Protein AF-A0A562V2D4-F1 (afdb_monomer_lite)

Organism: NCBI:txid406432

Sequence (100 aa):
MENDLPLMRRCGGDVADCGGRIRRHLEDNTDRLDITDNPGFDTVTALSTVSEEWRNQVTGFGRRLGDIGRVVRLTADELDGQDVDNGAAIDRHASPPPIV

Foldseek 3Di:
DDQCLVVLLVQLVVLLVQLVVLLVVCVVCVVVVCVVVDCCCVPVPVNVVVSVVVSVVSNVVSVVSNVSSVVSNVVSVVVVVVVVVVVVVVVCVVDPPPDD

Secondary structure (DSSP, 8-state):
----HHHHHHHHHHHHHHHHHHHHHHHHHHTTGGGG--THHHH-HHHHHHHHHHHHHHHHHHHHHHHHHHHHHHHHHHHHHHHHHHHHHHHHHHSPPP--

Radius of gyration: 24.44 Å; chains: 1; bounding box: 59×23×73 Å

pLDDT: mean 75.69, std 13.83, range [43.53, 93.62]

Structure (mmCIF, N/CA/C/O backbone):
data_AF-A0A562V2D4-F1
#
_entry.id   AF-A0A562V2D4-F1
#
loop_
_atom_site.group_PDB
_atom_site.id
_atom_site.type_symbol
_atom_site.label_atom_id
_atom_site.label_alt_id
_atom_site.label_comp_id
_atom_site.label_asym_id
_atom_site.label_entity_id
_atom_site.label_seq_id
_atom_site.pdbx_PDB_ins_code
_atom_site.Cartn_x
_atom_site.Cartn_y
_atom_site.Cartn_z
_atom_site.occupancy
_atom_site.B_iso_or_equiv
_atom_site.auth_seq_id
_atom_site.auth_comp_id
_atom_site.auth_asym_id
_atom_site.auth_atom_id
_atom_site.pdbx_PDB_model_num
ATOM 1 N N . MET A 1 1 ? 21.839 -12.185 -16.108 1.00 49.59 1 MET A N 1
ATOM 2 C CA . MET A 1 1 ? 21.520 -11.435 -14.881 1.00 49.59 1 MET A CA 1
ATOM 3 C C . MET A 1 1 ? 20.009 -11.442 -14.781 1.00 49.59 1 MET A C 1
ATOM 5 O O . MET A 1 1 ? 19.372 -11.101 -15.771 1.00 49.59 1 MET A O 1
ATOM 9 N N . GLU A 1 2 ? 19.451 -11.990 -13.705 1.00 60.84 2 GLU A N 1
ATOM 10 C CA . GLU A 1 2 ? 17.997 -12.022 -13.506 1.00 60.84 2 GLU A CA 1
ATOM 11 C C . GLU A 1 2 ? 17.502 -10.595 -13.248 1.00 60.84 2 GLU A C 1
ATOM 13 O O . GLU A 1 2 ? 18.138 -9.843 -12.514 1.00 60.84 2 GLU A O 1
ATOM 18 N N . ASN A 1 3 ? 16.428 -10.196 -13.933 1.00 78.06 3 ASN A N 1
ATOM 19 C CA . ASN A 1 3 ? 15.811 -8.888 -13.754 1.00 78.06 3 ASN A CA 1
ATOM 20 C C . ASN A 1 3 ? 14.753 -9.008 -12.648 1.00 78.06 3 ASN A C 1
ATOM 22 O O . ASN A 1 3 ? 13.668 -9.540 -12.888 1.00 78.06 3 ASN A O 1
ATOM 26 N N . ASP A 1 4 ? 15.077 -8.513 -11.454 1.00 87.06 4 ASP A N 1
ATOM 27 C CA . ASP A 1 4 ? 14.198 -8.557 -10.279 1.00 87.06 4 ASP A CA 1
ATOM 28 C C . ASP A 1 4 ? 13.136 -7.443 -10.268 1.00 87.06 4 ASP A C 1
ATOM 30 O O . ASP A 1 4 ? 12.226 -7.457 -9.435 1.00 87.06 4 ASP A O 1
ATOM 34 N N . LEU A 1 5 ? 13.180 -6.490 -11.206 1.00 89.25 5 LEU A N 1
ATOM 35 C CA . LEU A 1 5 ? 12.276 -5.334 -11.236 1.00 89.25 5 LEU A CA 1
ATOM 36 C C . LEU A 1 5 ? 10.788 -5.729 -11.321 1.00 89.25 5 LEU A C 1
ATOM 38 O O . LEU A 1 5 ? 9.979 -5.150 -10.588 1.00 89.25 5 LEU A O 1
ATOM 42 N N . PRO A 1 6 ? 10.370 -6.734 -12.123 1.00 90.75 6 PRO A N 1
ATOM 43 C CA . PRO A 1 6 ? 8.988 -7.216 -12.112 1.00 90.75 6 PRO A CA 1
ATOM 44 C C . PRO A 1 6 ? 8.562 -7.787 -10.753 1.00 90.75 6 PRO A C 1
ATOM 46 O O . PRO A 1 6 ? 7.427 -7.569 -10.320 1.00 90.75 6 PRO A O 1
ATOM 49 N N . LEU A 1 7 ? 9.464 -8.488 -10.058 1.00 89.62 7 LEU A N 1
ATOM 50 C CA . LEU A 1 7 ? 9.203 -9.033 -8.724 1.00 89.62 7 LEU A CA 1
ATOM 51 C C . LEU A 1 7 ? 9.096 -7.915 -7.685 1.00 89.62 7 LEU A C 1
ATOM 53 O O . LEU A 1 7 ? 8.180 -7.941 -6.864 1.00 89.62 7 LEU A O 1
ATOM 57 N N . MET A 1 8 ? 9.963 -6.902 -7.756 1.00 90.19 8 MET A N 1
ATOM 58 C CA . MET A 1 8 ? 9.907 -5.729 -6.883 1.00 90.19 8 MET A CA 1
ATOM 59 C C . MET A 1 8 ? 8.604 -4.947 -7.066 1.00 90.19 8 MET A C 1
ATOM 61 O O . MET A 1 8 ? 7.943 -4.636 -6.078 1.00 90.19 8 MET A O 1
ATOM 65 N N . ARG A 1 9 ? 8.176 -4.688 -8.310 1.00 91.75 9 ARG A N 1
ATOM 66 C CA . ARG A 1 9 ? 6.895 -4.013 -8.593 1.00 91.75 9 ARG A CA 1
ATOM 67 C C . ARG A 1 9 ? 5.712 -4.773 -8.017 1.00 91.75 9 ARG A C 1
ATOM 69 O O . ARG A 1 9 ? 4.842 -4.170 -7.390 1.00 91.75 9 ARG A O 1
ATOM 76 N N . ARG A 1 10 ? 5.691 -6.093 -8.217 1.00 92.44 10 ARG A N 1
ATOM 77 C CA . ARG A 1 10 ? 4.633 -6.958 -7.695 1.00 92.44 10 ARG A CA 1
ATOM 78 C C . ARG A 1 10 ? 4.622 -6.957 -6.169 1.00 92.44 10 ARG A C 1
ATOM 80 O O . ARG A 1 10 ? 3.583 -6.693 -5.580 1.00 92.44 10 ARG A O 1
ATOM 87 N N . CYS A 1 11 ? 5.776 -7.170 -5.540 1.00 91.44 11 CYS A N 1
ATOM 88 C CA . CYS A 1 11 ? 5.916 -7.161 -4.086 1.00 91.44 11 CYS A CA 1
ATOM 89 C C . CYS A 1 11 ? 5.508 -5.805 -3.486 1.00 91.44 11 CYS A C 1
ATOM 91 O O . CYS A 1 11 ? 4.716 -5.751 -2.548 1.00 91.44 11 CYS A O 1
ATOM 93 N N . GLY A 1 12 ? 5.977 -4.698 -4.070 1.00 91.06 12 GLY A N 1
ATOM 94 C CA . GLY A 1 12 ? 5.603 -3.349 -3.652 1.00 91.06 12 GLY A CA 1
ATOM 95 C C . GLY A 1 12 ? 4.101 -3.083 -3.785 1.00 91.06 12 GLY A C 1
ATOM 96 O O . GLY A 1 12 ? 3.488 -2.532 -2.870 1.00 91.06 12 GLY A O 1
ATOM 97 N N . GLY A 1 13 ? 3.487 -3.530 -4.884 1.00 91.38 13 GLY A N 1
ATOM 98 C CA . GLY A 1 13 ? 2.038 -3.473 -5.086 1.00 91.38 13 GLY A CA 1
ATOM 99 C C . GLY A 1 13 ? 1.262 -4.277 -4.042 1.00 91.38 13 GLY A C 1
ATOM 100 O O . GLY A 1 13 ? 0.393 -3.724 -3.373 1.00 91.38 13 GLY A O 1
ATOM 101 N N . ASP A 1 14 ? 1.627 -5.544 -3.841 1.00 93.62 14 ASP A N 1
ATOM 102 C CA . ASP A 1 14 ? 0.968 -6.449 -2.892 1.00 93.62 14 ASP A CA 1
ATOM 103 C C . ASP A 1 14 ? 1.052 -5.917 -1.448 1.00 93.62 14 ASP A C 1
ATOM 105 O O . ASP A 1 14 ? 0.071 -5.957 -0.699 1.00 93.62 14 ASP A O 1
ATOM 109 N N . VAL A 1 15 ? 2.203 -5.361 -1.055 1.00 90.69 15 VAL A N 1
ATOM 110 C CA . VAL A 1 15 ? 2.409 -4.750 0.268 1.00 90.69 15 VAL A CA 1
ATOM 111 C C . VAL A 1 15 ? 1.580 -3.471 0.426 1.00 90.69 15 VAL A C 1
ATOM 113 O O . VAL A 1 15 ? 0.948 -3.275 1.470 1.00 90.69 15 VAL A O 1
ATOM 116 N N . ALA A 1 16 ? 1.523 -2.628 -0.609 1.00 90.94 16 ALA A N 1
ATOM 117 C CA . ALA A 1 16 ? 0.717 -1.413 -0.581 1.00 90.94 16 ALA A CA 1
ATOM 118 C C . ALA A 1 16 ? -0.787 -1.724 -0.483 1.00 90.94 16 ALA A C 1
ATOM 120 O O . ALA A 1 16 ? -1.504 -1.127 0.328 1.00 90.94 16 ALA A O 1
ATOM 121 N N . ASP A 1 17 ? -1.250 -2.709 -1.252 1.00 92.75 17 ASP A N 1
ATOM 122 C CA . ASP A 1 17 ? -2.629 -3.190 -1.234 1.00 92.75 17 ASP A CA 1
ATOM 123 C C . ASP A 1 17 ? -2.992 -3.819 0.111 1.00 92.75 17 ASP A C 1
ATOM 125 O O . ASP A 1 17 ? -4.084 -3.574 0.633 1.00 92.75 17 ASP A O 1
ATOM 129 N N . CYS A 1 18 ? -2.079 -4.593 0.705 1.00 90.69 18 CYS A N 1
ATOM 130 C CA . CYS A 1 18 ? -2.245 -5.151 2.044 1.00 90.69 18 CYS A CA 1
ATOM 131 C C . CYS A 1 18 ? -2.446 -4.039 3.085 1.00 90.69 18 CYS A C 1
ATOM 133 O O . CYS A 1 18 ? -3.439 -4.053 3.817 1.00 90.69 18 CYS A O 1
ATOM 135 N N . GLY A 1 19 ? -1.580 -3.019 3.086 1.00 88.31 19 GLY A N 1
ATOM 136 C CA . GLY A 1 19 ? -1.722 -1.850 3.957 1.00 88.31 19 GLY A CA 1
ATOM 137 C C . GLY A 1 19 ? -3.062 -1.127 3.771 1.00 88.31 19 GLY A C 1
ATOM 138 O O . GLY A 1 19 ? -3.744 -0.797 4.746 1.00 88.31 19 GLY A O 1
ATOM 139 N N . GLY A 1 20 ? -3.501 -0.957 2.519 1.00 87.88 20 GLY A N 1
ATOM 140 C CA . GLY A 1 20 ? -4.796 -0.358 2.186 1.00 87.88 20 GLY A CA 1
ATOM 141 C C . GLY A 1 20 ? -6.005 -1.203 2.605 1.00 87.88 20 GLY A C 1
ATOM 142 O O . GLY A 1 20 ? -7.037 -0.648 2.988 1.00 87.88 20 GLY A O 1
ATOM 143 N N . ARG A 1 21 ? -5.909 -2.538 2.554 1.00 88.69 21 ARG A N 1
ATOM 144 C CA . ARG A 1 21 ? -6.952 -3.454 3.051 1.00 88.69 21 ARG A CA 1
ATOM 145 C C . ARG A 1 21 ? -7.048 -3.423 4.569 1.00 88.69 21 ARG A C 1
ATOM 147 O O . ARG A 1 21 ? -8.160 -3.365 5.074 1.00 88.69 21 ARG A O 1
ATOM 154 N N . ILE A 1 22 ? -5.919 -3.400 5.279 1.00 85.00 22 ILE A N 1
ATOM 155 C CA . ILE A 1 22 ? -5.894 -3.263 6.744 1.00 85.00 22 ILE A CA 1
ATOM 156 C C . ILE A 1 22 ? -6.569 -1.956 7.154 1.00 85.00 22 ILE A C 1
ATOM 158 O O . ILE A 1 22 ? -7.460 -1.967 7.997 1.00 85.00 22 ILE A O 1
ATOM 162 N N . ARG A 1 23 ? -6.202 -0.838 6.513 1.00 82.88 23 ARG A N 1
ATOM 163 C CA . ARG A 1 23 ? -6.805 0.465 6.810 1.00 82.88 23 ARG A CA 1
ATOM 164 C C . ARG A 1 23 ? -8.316 0.473 6.563 1.00 82.88 23 ARG A C 1
ATOM 166 O O . ARG A 1 23 ? -9.051 0.883 7.448 1.00 82.88 23 ARG A O 1
ATOM 173 N N . ARG A 1 24 ? -8.772 -0.015 5.402 1.00 83.25 24 ARG A N 1
ATOM 174 C CA . ARG A 1 24 ? -10.210 -0.088 5.081 1.00 83.25 24 ARG A CA 1
ATOM 175 C C . ARG A 1 24 ? -10.969 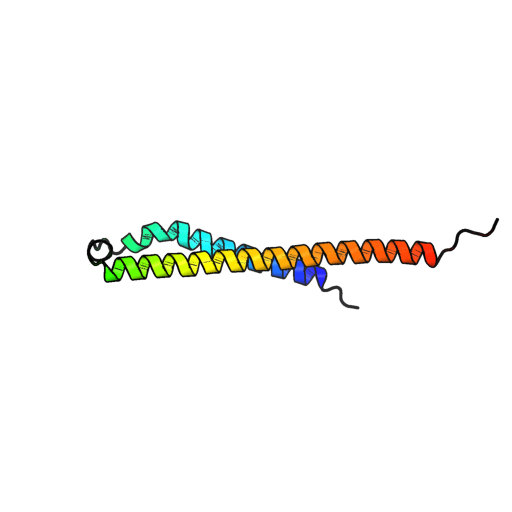-1.007 6.024 1.00 83.25 24 ARG A C 1
ATOM 177 O O . ARG A 1 24 ? -12.024 -0.638 6.503 1.00 83.25 24 ARG A O 1
ATOM 184 N N . HIS A 1 25 ? -10.413 -2.178 6.332 1.00 80.81 25 HIS A N 1
ATOM 185 C CA . HIS A 1 25 ? -11.038 -3.096 7.274 1.00 80.81 25 HIS A CA 1
ATOM 186 C C . HIS A 1 25 ? -11.219 -2.440 8.641 1.00 80.81 25 HIS A C 1
ATOM 188 O O . HIS A 1 25 ? -12.258 -2.628 9.258 1.00 80.81 25 HIS A O 1
ATOM 194 N N . LEU A 1 26 ? -10.254 -1.640 9.099 1.00 72.81 26 LEU A N 1
ATOM 195 C CA . LEU A 1 26 ? -10.438 -0.853 10.309 1.00 72.81 26 LEU A CA 1
ATOM 196 C C . LEU A 1 26 ? -11.513 0.202 10.115 1.00 72.81 26 LEU A C 1
ATOM 198 O O . LEU A 1 26 ? -12.446 0.179 10.892 1.00 72.81 26 LEU A O 1
ATOM 202 N N . GLU A 1 27 ? -11.443 1.062 9.099 1.00 74.31 27 GLU A N 1
ATOM 203 C CA . GLU A 1 27 ? -12.469 2.088 8.830 1.00 74.31 27 GLU A CA 1
ATOM 204 C C . GLU A 1 27 ? -13.890 1.478 8.830 1.00 74.31 27 GLU A C 1
ATOM 206 O O . GLU A 1 27 ? -14.754 1.961 9.554 1.00 74.31 27 GLU A O 1
ATOM 211 N N . ASP A 1 28 ? -14.082 0.334 8.163 1.00 71.38 28 ASP A N 1
ATOM 212 C CA . ASP A 1 28 ? -15.355 -0.400 8.083 1.00 71.38 28 ASP A CA 1
ATOM 213 C C . ASP A 1 28 ? -15.748 -1.116 9.391 1.00 71.38 28 ASP A C 1
ATOM 215 O O . ASP A 1 28 ? -16.923 -1.404 9.619 1.00 71.38 28 ASP A O 1
ATOM 219 N N . ASN A 1 29 ? -14.775 -1.473 10.240 1.00 63.12 29 ASN A N 1
ATOM 220 C CA . ASN A 1 29 ? -15.010 -2.180 11.506 1.00 63.12 29 ASN A CA 1
ATOM 221 C C . ASN A 1 29 ? -14.799 -1.289 12.746 1.00 63.12 29 ASN A C 1
ATOM 223 O O . ASN A 1 29 ? -14.872 -1.773 13.876 1.00 63.12 29 ASN A O 1
ATOM 227 N N . THR A 1 30 ? -14.560 0.010 12.567 1.00 54.09 30 THR A N 1
ATOM 228 C CA . THR A 1 30 ? -14.385 0.966 13.670 1.00 54.09 30 THR A CA 1
ATOM 229 C C . THR A 1 30 ? -15.726 1.217 14.354 1.00 54.09 30 THR A C 1
ATOM 231 O O . THR A 1 30 ? -15.758 1.223 15.585 1.00 54.09 30 THR A O 1
ATOM 234 N N . ASP A 1 31 ? -16.814 1.245 13.575 1.00 49.94 31 ASP A N 1
ATOM 235 C CA . ASP A 1 31 ? -18.219 1.228 14.031 1.00 49.94 31 ASP A CA 1
ATOM 236 C C . ASP A 1 31 ? -18.593 -0.079 14.750 1.00 49.94 31 ASP A C 1
ATOM 238 O O . ASP A 1 31 ? -19.665 -0.231 15.322 1.00 49.94 31 ASP A O 1
ATOM 242 N N . ARG A 1 32 ? -17.713 -1.081 14.687 1.00 47.62 32 ARG A N 1
ATOM 243 C CA . ARG A 1 32 ? -17.983 -2.455 15.096 1.00 47.62 32 ARG A CA 1
ATOM 244 C C . ARG A 1 32 ? -17.345 -2.827 16.443 1.00 47.62 32 ARG A C 1
ATOM 246 O O . ARG A 1 32 ? -17.523 -3.946 16.914 1.00 47.62 32 ARG A O 1
ATOM 253 N N . LEU A 1 33 ? -16.658 -1.908 17.119 1.00 49.16 33 LEU A N 1
ATOM 254 C CA . LEU A 1 33 ? -16.411 -2.064 18.564 1.00 49.16 33 LEU A CA 1
ATOM 255 C C . LEU A 1 33 ? -17.682 -1.786 19.386 1.00 49.16 33 LEU A C 1
ATOM 257 O O . LEU A 1 33 ? -17.819 -2.305 20.493 1.00 49.16 33 LEU A O 1
ATOM 261 N N . ASP A 1 34 ? -18.668 -1.142 18.762 1.00 47.94 34 ASP A N 1
ATOM 262 C CA . ASP A 1 34 ? -20.029 -1.008 19.272 1.00 47.94 34 ASP A CA 1
ATOM 263 C C . ASP A 1 34 ? -20.841 -2.316 19.091 1.00 47.94 34 ASP A C 1
ATOM 265 O O . ASP A 1 34 ? -21.921 -2.436 19.657 1.00 47.94 34 ASP A O 1
ATOM 269 N N . ILE A 1 35 ? -20.328 -3.353 18.383 1.00 43.53 35 ILE A N 1
ATOM 270 C CA . ILE A 1 35 ? -21.031 -4.651 18.141 1.00 43.53 35 ILE A CA 1
ATOM 271 C C . ILE A 1 35 ? -21.499 -5.328 19.418 1.00 43.53 35 ILE A C 1
ATOM 273 O O . ILE A 1 35 ? -22.402 -6.161 19.386 1.00 43.53 35 ILE A O 1
ATOM 277 N N . THR A 1 36 ? -20.856 -5.048 20.545 1.00 50.22 36 THR A N 1
ATOM 278 C CA . THR A 1 36 ? -21.296 -5.669 21.788 1.00 50.22 36 THR A CA 1
ATOM 279 C C . THR A 1 36 ? -22.696 -5.205 22.207 1.00 50.22 36 THR A C 1
ATOM 281 O O . THR A 1 36 ? -23.241 -5.814 23.126 1.00 50.22 36 THR A O 1
ATOM 284 N N . ASP A 1 37 ? -23.252 -4.142 21.591 1.00 51.19 37 ASP A N 1
ATOM 285 C CA . ASP A 1 37 ? -24.399 -3.374 22.104 1.00 51.19 37 ASP A CA 1
ATOM 286 C C . ASP A 1 37 ? -24.209 -3.059 23.603 1.00 51.19 37 ASP A C 1
ATOM 288 O O . ASP A 1 37 ? -25.159 -2.897 24.372 1.00 51.19 37 ASP A O 1
ATOM 292 N N . ASN A 1 38 ? -22.946 -3.037 24.053 1.00 52.09 38 ASN A N 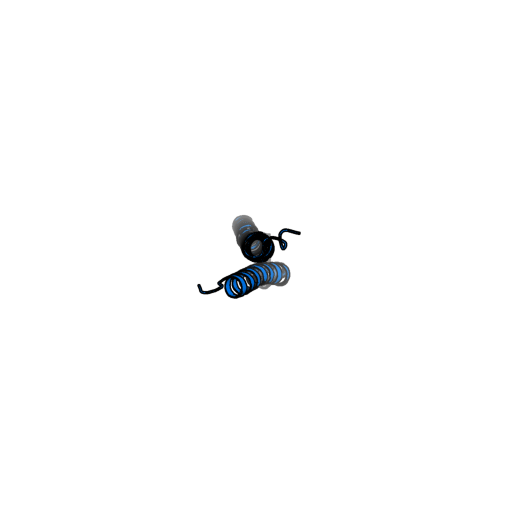1
ATOM 293 C CA . ASN A 1 38 ? -22.592 -2.975 25.452 1.00 52.09 38 ASN A CA 1
ATOM 294 C C . ASN A 1 38 ? -22.088 -1.564 25.743 1.00 52.09 38 ASN A C 1
ATOM 296 O O . ASN A 1 38 ? -20.917 -1.264 25.485 1.00 52.09 38 ASN A O 1
ATOM 300 N N . PRO A 1 39 ? -22.930 -0.706 26.345 1.00 56.12 39 PRO A N 1
ATOM 301 C CA . PRO A 1 39 ? -22.541 0.656 26.699 1.00 56.12 39 PRO A CA 1
ATOM 302 C C . PRO A 1 39 ? -21.364 0.689 27.688 1.00 56.12 39 PRO A C 1
ATOM 304 O O . PRO A 1 39 ? -20.774 1.743 27.908 1.00 56.12 39 PRO A O 1
ATOM 307 N N . GLY A 1 40 ? -20.980 -0.453 28.276 1.00 57.41 40 GLY A N 1
ATOM 308 C CA . GLY A 1 40 ? -19.770 -0.624 29.076 1.00 57.41 40 GLY A CA 1
ATOM 309 C C . GLY A 1 40 ? -18.475 -0.243 28.353 1.00 57.41 40 GLY A C 1
ATOM 310 O O . GLY A 1 40 ? -17.547 0.212 29.012 1.00 57.41 40 GLY A O 1
ATOM 311 N N . PHE A 1 41 ? -18.398 -0.371 27.024 1.00 56.50 41 PHE A N 1
ATOM 312 C CA . PHE A 1 41 ? -17.187 -0.003 26.274 1.00 56.50 41 PHE A CA 1
ATOM 313 C C . PHE A 1 41 ? -16.977 1.513 26.164 1.00 56.50 41 PHE A C 1
ATOM 315 O O . PHE A 1 41 ? -15.836 1.962 26.251 1.00 56.50 41 PHE A O 1
ATOM 322 N N . ASP A 1 42 ? -18.057 2.293 26.078 1.00 55.97 42 ASP A N 1
ATOM 323 C CA . ASP A 1 42 ? -17.994 3.762 26.071 1.00 55.97 42 ASP A CA 1
ATOM 324 C C . ASP A 1 42 ? -17.981 4.363 27.481 1.00 55.97 42 ASP A C 1
ATOM 326 O O . ASP A 1 42 ? -17.416 5.433 27.713 1.00 55.97 42 ASP A O 1
ATOM 330 N N . THR A 1 43 ? -18.597 3.680 28.448 1.00 61.28 43 THR A N 1
ATOM 331 C CA . THR A 1 43 ? -18.714 4.180 29.829 1.00 61.28 43 THR A CA 1
ATOM 332 C C . THR A 1 43 ? -17.524 3.813 30.714 1.00 61.28 43 THR A C 1
ATOM 334 O O . THR A 1 43 ? -17.254 4.518 31.688 1.00 61.28 43 THR A O 1
ATOM 337 N N . VAL A 1 44 ? -16.776 2.753 30.389 1.00 68.00 44 VAL A N 1
ATOM 338 C CA . VAL A 1 44 ? -15.565 2.363 31.123 1.00 68.00 44 VAL A CA 1
ATOM 339 C C . VAL A 1 44 ? -14.337 2.945 30.429 1.00 68.00 44 VAL A C 1
ATOM 341 O O . VAL A 1 44 ? -13.830 2.390 29.457 1.00 68.00 44 VAL A O 1
ATOM 344 N N . THR A 1 45 ? -13.800 4.031 30.988 1.00 69.19 45 THR A N 1
ATOM 345 C CA . THR A 1 45 ? -12.645 4.776 30.450 1.00 69.19 45 THR A CA 1
ATOM 346 C C . THR A 1 45 ? -11.446 3.893 30.094 1.00 69.19 45 THR A C 1
ATOM 348 O O . THR A 1 45 ? -10.780 4.121 29.094 1.00 69.19 45 THR A O 1
ATOM 351 N N . ALA A 1 46 ? -11.168 2.848 30.879 1.00 70.06 46 ALA A N 1
ATOM 352 C CA . ALA A 1 46 ? -10.065 1.937 30.581 1.00 70.06 46 ALA A CA 1
ATOM 353 C C . ALA A 1 46 ? -10.283 1.144 29.276 1.00 70.06 46 ALA A C 1
ATOM 355 O O . ALA A 1 46 ? -9.334 0.924 28.526 1.00 70.06 46 ALA A O 1
ATOM 356 N N . LEU A 1 47 ? -11.522 0.728 28.991 1.00 66.31 47 LEU A N 1
ATOM 357 C CA . LEU A 1 47 ? -11.858 -0.024 27.781 1.00 66.31 47 LEU A CA 1
ATOM 358 C C . LEU A 1 47 ? -11.890 0.882 26.546 1.00 66.31 47 LEU A C 1
ATOM 360 O O . LEU A 1 47 ? -11.412 0.469 25.486 1.00 66.31 47 LEU A O 1
ATOM 364 N N . SER A 1 48 ? -12.369 2.122 26.684 1.00 69.81 48 SER A N 1
ATOM 365 C CA . SER A 1 48 ? -12.343 3.097 25.591 1.00 69.81 48 SER A CA 1
ATOM 366 C C . SER A 1 48 ? -10.916 3.527 25.237 1.00 69.81 48 SER A C 1
ATOM 368 O O . SER A 1 48 ? -10.563 3.515 24.058 1.00 69.81 48 SER A O 1
ATOM 370 N N . THR A 1 49 ? -10.046 3.772 26.227 1.00 77.44 49 THR A N 1
ATOM 371 C CA . THR A 1 49 ? -8.621 4.073 25.989 1.00 77.44 49 THR A CA 1
ATOM 372 C C . THR A 1 49 ? -7.901 2.932 25.270 1.00 77.44 49 THR A C 1
ATOM 374 O O . THR A 1 49 ? -7.205 3.176 24.288 1.00 77.44 49 THR A O 1
ATOM 377 N N . VAL A 1 50 ? -8.079 1.677 25.702 1.00 77.00 50 VAL A N 1
ATOM 378 C CA . VAL A 1 50 ? -7.441 0.520 25.041 1.00 77.00 50 VAL A CA 1
ATOM 379 C C . VAL A 1 50 ? -7.939 0.355 23.602 1.00 77.00 50 VAL A C 1
ATOM 381 O O . VAL A 1 50 ? -7.155 0.046 22.704 1.00 77.00 50 VAL A O 1
ATOM 384 N N . SER A 1 51 ? -9.230 0.592 23.368 1.00 72.94 51 SER A N 1
ATOM 385 C CA . SER A 1 51 ? -9.830 0.516 22.034 1.00 72.94 51 SER A CA 1
ATOM 386 C C . SER A 1 51 ? -9.282 1.595 21.095 1.00 72.94 51 SER A C 1
ATOM 388 O O . SER A 1 51 ? -8.974 1.315 19.936 1.00 72.94 51 SER A O 1
ATOM 390 N N . GLU A 1 52 ? -9.118 2.823 21.589 1.00 76.12 52 GLU A N 1
ATOM 391 C CA . GLU A 1 52 ? -8.538 3.936 20.834 1.00 76.12 52 GLU A CA 1
ATOM 392 C C . GLU A 1 52 ? -7.045 3.724 20.534 1.00 76.12 52 GLU A C 1
ATOM 394 O O . GLU A 1 52 ? -6.608 3.879 19.391 1.00 76.12 52 GLU A O 1
ATOM 399 N N . GLU A 1 53 ? -6.271 3.290 21.530 1.00 80.81 53 GLU A N 1
ATOM 400 C CA . GLU A 1 53 ? -4.857 2.924 21.394 1.00 80.81 53 GLU A CA 1
ATOM 401 C C . GLU A 1 53 ? -4.674 1.850 20.310 1.00 80.81 53 GLU A C 1
ATOM 403 O O . GLU A 1 53 ? -3.873 2.013 19.385 1.00 80.81 53 GLU A O 1
ATOM 408 N N . TRP A 1 54 ? -5.473 0.779 20.368 1.00 78.88 54 TRP A N 1
ATOM 409 C CA . TRP A 1 54 ? -5.441 -0.290 19.373 1.00 78.88 54 TRP A CA 1
ATOM 410 C C . TRP A 1 54 ? -5.762 0.233 17.965 1.00 78.88 54 TRP A C 1
ATOM 412 O O . TRP A 1 54 ? -5.002 -0.023 17.027 1.00 78.88 54 TRP A O 1
ATOM 422 N N . ARG A 1 55 ? -6.823 1.037 17.803 1.00 76.44 55 ARG A N 1
ATOM 423 C CA . ARG A 1 55 ? -7.187 1.655 16.510 1.00 76.44 55 ARG A CA 1
ATOM 424 C C . ARG A 1 55 ? -6.035 2.476 15.928 1.00 76.44 55 ARG A C 1
ATOM 426 O O . ARG A 1 55 ? -5.717 2.342 14.740 1.00 76.44 55 ARG A O 1
ATOM 433 N N . ASN A 1 56 ? -5.388 3.292 16.759 1.00 81.19 56 ASN A N 1
ATOM 434 C CA . ASN A 1 56 ? -4.261 4.129 16.354 1.00 81.19 56 ASN A CA 1
ATOM 435 C C . ASN A 1 56 ? -3.067 3.284 15.892 1.00 81.19 56 ASN A C 1
ATOM 437 O O . ASN A 1 56 ? -2.476 3.564 14.843 1.00 81.19 56 ASN A O 1
ATOM 441 N N . GLN A 1 57 ? -2.743 2.216 16.624 1.00 80.19 57 GLN A N 1
ATOM 442 C CA . GLN A 1 57 ? -1.633 1.328 16.286 1.00 80.19 57 GLN A CA 1
ATOM 443 C C . GLN A 1 57 ? -1.870 0.579 14.968 1.00 80.19 57 GLN A C 1
ATOM 445 O O . GLN A 1 57 ? -0.998 0.599 14.094 1.00 80.19 57 GLN A O 1
ATOM 450 N N . VAL A 1 58 ? -3.043 -0.034 14.771 1.00 77.88 58 VAL A N 1
ATOM 451 C CA . VAL A 1 58 ? -3.304 -0.821 13.551 1.00 77.88 58 VAL A CA 1
ATOM 452 C C . VAL A 1 58 ? -3.479 0.088 12.325 1.00 77.88 58 VAL A C 1
ATOM 454 O O . VAL A 1 58 ? -2.971 -0.229 11.247 1.00 77.88 58 VAL A O 1
ATOM 457 N N . THR A 1 59 ? -4.089 1.269 12.479 1.00 80.19 59 THR A N 1
ATOM 458 C CA . THR A 1 59 ? -4.162 2.268 11.394 1.00 80.19 59 THR A CA 1
ATOM 459 C C . THR A 1 59 ? -2.769 2.757 11.004 1.00 80.19 59 THR A C 1
ATOM 461 O O . THR A 1 59 ? -2.439 2.846 9.817 1.00 80.19 59 THR A O 1
ATOM 464 N N . GLY A 1 60 ? -1.924 3.041 12.000 1.00 81.56 60 GLY A N 1
ATOM 465 C CA . GLY A 1 60 ? -0.527 3.406 11.790 1.00 81.56 60 GLY A CA 1
ATOM 466 C C . GLY A 1 60 ? 0.254 2.307 11.069 1.00 81.56 60 GLY A C 1
ATOM 467 O O . GLY A 1 60 ? 1.006 2.597 10.140 1.00 81.56 60 GLY A O 1
ATOM 468 N N . PHE A 1 61 ? 0.033 1.046 11.440 1.00 81.69 61 PHE A N 1
ATOM 469 C CA . PHE A 1 61 ? 0.640 -0.110 10.786 1.00 81.69 61 PHE A CA 1
ATOM 470 C C . PHE A 1 61 ? 0.217 -0.241 9.315 1.00 81.69 61 PHE A C 1
ATOM 472 O O . PHE A 1 61 ? 1.079 -0.340 8.441 1.00 81.69 61 PHE A O 1
ATOM 479 N N . GLY A 1 62 ? -1.086 -0.154 9.020 1.00 85.44 62 GLY A N 1
ATOM 480 C CA . GLY A 1 62 ? -1.603 -0.206 7.649 1.00 85.44 62 GLY A CA 1
ATOM 481 C C . GLY A 1 62 ? -1.039 0.905 6.754 1.00 85.44 62 GLY A C 1
ATOM 482 O O . GLY A 1 62 ? -0.653 0.643 5.615 1.00 85.44 62 GLY A O 1
ATOM 483 N N . ARG A 1 63 ? -0.906 2.133 7.281 1.00 84.94 63 ARG A N 1
ATOM 484 C CA . ARG A 1 63 ? -0.260 3.250 6.563 1.00 84.94 63 ARG A CA 1
ATOM 485 C C . ARG A 1 63 ? 1.209 2.963 6.255 1.00 84.94 63 ARG A C 1
ATOM 487 O O . ARG A 1 63 ? 1.611 3.082 5.104 1.00 84.94 63 ARG A O 1
ATOM 494 N N . ARG A 1 64 ? 1.981 2.519 7.253 1.00 87.81 64 ARG A N 1
ATOM 495 C CA . ARG A 1 64 ? 3.412 2.208 7.085 1.00 87.81 64 ARG A CA 1
ATOM 496 C C . ARG A 1 64 ? 3.646 1.110 6.051 1.00 87.81 64 ARG A C 1
ATOM 498 O O . ARG A 1 64 ? 4.546 1.244 5.231 1.00 87.81 64 ARG A O 1
ATOM 505 N N . LEU A 1 65 ? 2.828 0.056 6.055 1.00 87.31 65 LEU A N 1
ATOM 506 C CA . LEU A 1 65 ? 2.868 -0.967 5.005 1.00 87.31 65 LEU A CA 1
ATOM 507 C C . LEU A 1 65 ? 2.585 -0.359 3.626 1.00 87.31 65 LEU A C 1
ATOM 509 O O . LEU A 1 65 ? 3.344 -0.588 2.690 1.00 87.31 65 LEU A O 1
ATOM 513 N N . GLY A 1 66 ? 1.546 0.476 3.526 1.00 88.12 66 GLY A N 1
ATOM 514 C CA . GLY A 1 66 ? 1.226 1.249 2.325 1.00 88.12 66 GLY A CA 1
ATOM 515 C C . GLY A 1 66 ? 2.421 2.018 1.754 1.00 88.12 66 GLY A C 1
ATOM 516 O O . GLY A 1 66 ? 2.705 1.951 0.555 1.00 88.12 66 GLY A O 1
ATOM 517 N N . ASP A 1 67 ? 3.130 2.732 2.625 1.00 89.44 67 ASP A N 1
ATOM 518 C CA . ASP A 1 67 ? 4.272 3.567 2.257 1.00 89.44 67 ASP A CA 1
ATOM 519 C C . ASP A 1 67 ? 5.481 2.727 1.832 1.00 89.44 67 ASP A C 1
ATOM 521 O O . ASP A 1 67 ? 6.086 3.015 0.799 1.00 89.44 67 ASP A O 1
ATOM 525 N N . ILE A 1 68 ? 5.785 1.644 2.557 1.00 89.44 68 ILE A N 1
ATOM 526 C CA . ILE A 1 68 ? 6.862 0.708 2.195 1.00 89.44 68 ILE A CA 1
ATOM 527 C C . ILE A 1 68 ? 6.614 0.120 0.806 1.00 89.44 68 ILE A C 1
ATOM 529 O O . ILE A 1 68 ? 7.503 0.152 -0.044 1.00 89.44 68 ILE A O 1
ATOM 533 N N . GLY A 1 69 ? 5.399 -0.372 0.547 1.00 89.38 69 GLY A N 1
ATOM 534 C CA . GLY A 1 69 ? 5.052 -0.935 -0.756 1.00 89.38 69 GLY A CA 1
ATOM 535 C C . GLY A 1 69 ? 5.214 0.075 -1.898 1.00 89.38 69 GLY A C 1
ATOM 536 O O . GLY A 1 69 ? 5.745 -0.249 -2.963 1.00 89.38 69 GLY A O 1
ATOM 537 N N . ARG A 1 70 ? 4.841 1.339 -1.655 1.00 89.38 70 ARG A N 1
ATOM 538 C CA . ARG A 1 70 ? 5.010 2.432 -2.622 1.00 89.38 70 ARG A CA 1
ATOM 539 C C . ARG A 1 70 ? 6.479 2.737 -2.908 1.00 89.38 70 ARG A C 1
ATOM 541 O O . ARG A 1 70 ? 6.821 2.907 -4.074 1.00 89.38 70 ARG A O 1
ATOM 548 N N . VAL A 1 71 ? 7.321 2.799 -1.875 1.00 93.25 71 VAL A N 1
ATOM 549 C CA . VAL A 1 71 ? 8.767 3.034 -2.024 1.00 93.25 71 VAL A CA 1
ATOM 550 C C . VAL A 1 71 ? 9.400 1.920 -2.849 1.00 93.25 71 VAL A C 1
ATOM 552 O O . VAL A 1 71 ? 10.068 2.215 -3.830 1.00 93.25 71 VAL A O 1
ATOM 555 N N . VAL A 1 72 ? 9.120 0.653 -2.527 1.00 89.00 72 VAL A N 1
ATOM 556 C CA . VAL A 1 72 ? 9.662 -0.495 -3.276 1.00 89.00 72 VAL A CA 1
ATOM 557 C C . VAL A 1 72 ? 9.280 -0.428 -4.758 1.00 89.00 72 VAL A C 1
ATOM 559 O O . VAL A 1 72 ? 10.121 -0.671 -5.622 1.00 89.00 72 VAL A O 1
ATOM 562 N N . ARG A 1 73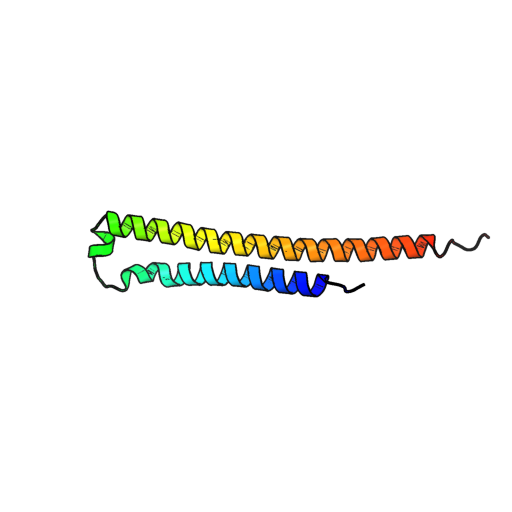 ? 8.030 -0.061 -5.066 1.00 89.19 73 ARG A N 1
ATOM 563 C CA . ARG A 1 73 ? 7.577 0.104 -6.453 1.00 89.19 73 ARG A CA 1
ATOM 564 C C . ARG A 1 73 ? 8.298 1.253 -7.163 1.00 89.19 73 ARG A C 1
ATOM 566 O O . ARG A 1 73 ? 8.752 1.058 -8.282 1.00 89.19 73 ARG A O 1
ATOM 573 N N . LEU A 1 74 ? 8.423 2.412 -6.513 1.00 87.50 74 LEU A N 1
ATOM 574 C CA . LEU A 1 74 ?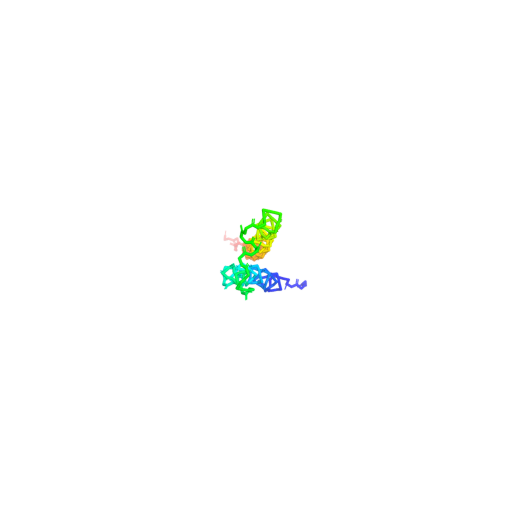 9.139 3.566 -7.069 1.00 87.50 74 LEU A CA 1
ATOM 575 C C . LEU A 1 74 ? 10.600 3.229 -7.363 1.00 87.50 74 LEU A C 1
ATOM 577 O O . LEU A 1 74 ? 11.079 3.521 -8.450 1.00 87.50 74 LEU A O 1
ATOM 581 N N . THR A 1 75 ? 11.278 2.543 -6.443 1.00 88.44 75 THR A N 1
ATOM 582 C CA . THR A 1 75 ? 12.657 2.092 -6.655 1.00 88.44 75 THR A CA 1
ATOM 583 C C . THR A 1 75 ? 12.767 1.158 -7.858 1.00 88.44 75 THR A C 1
ATOM 585 O O . THR A 1 75 ? 13.705 1.279 -8.637 1.00 88.44 75 THR A O 1
ATOM 588 N N . ALA A 1 76 ? 11.807 0.249 -8.051 1.00 88.50 76 ALA A N 1
ATOM 589 C CA . ALA A 1 76 ? 11.803 -0.622 -9.224 1.00 88.50 76 ALA A CA 1
ATOM 590 C C . ALA A 1 76 ? 11.621 0.163 -10.536 1.00 88.50 76 ALA A C 1
ATOM 592 O O . ALA A 1 76 ? 12.247 -0.170 -11.538 1.00 88.50 76 ALA A O 1
ATOM 593 N N . ASP A 1 77 ? 10.789 1.205 -10.533 1.00 86.94 77 ASP A N 1
ATOM 594 C CA . ASP A 1 77 ? 10.577 2.060 -11.705 1.00 86.94 77 ASP A CA 1
ATOM 595 C C . ASP A 1 77 ? 11.800 2.948 -12.005 1.00 86.94 77 ASP A C 1
ATOM 597 O O . ASP A 1 77 ? 12.161 3.123 -13.167 1.00 86.94 77 ASP A O 1
ATOM 601 N N . GLU A 1 78 ? 12.474 3.465 -10.975 1.00 89.00 78 GLU A N 1
ATOM 602 C CA . GLU A 1 78 ? 13.708 4.250 -11.119 1.00 89.00 78 GLU A CA 1
ATOM 603 C C . GLU A 1 78 ? 14.867 3.413 -11.671 1.00 89.00 78 GLU A C 1
ATOM 605 O O . GLU A 1 78 ? 15.577 3.869 -12.567 1.00 89.00 78 GLU A O 1
ATOM 610 N N . LEU A 1 79 ? 15.045 2.185 -11.172 1.00 86.69 79 LEU A N 1
ATOM 611 C CA . LEU A 1 79 ? 16.084 1.272 -11.655 1.00 86.69 79 LEU A CA 1
ATOM 612 C C . LEU A 1 79 ? 15.856 0.865 -13.118 1.00 86.69 79 LEU A C 1
ATOM 614 O O . LEU A 1 79 ? 16.808 0.831 -13.890 1.00 86.69 79 LEU A O 1
ATOM 618 N N . ASP A 1 80 ? 14.604 0.630 -13.522 1.00 85.50 80 ASP A N 1
ATOM 619 C CA . ASP A 1 80 ? 14.253 0.345 -14.922 1.00 85.50 80 ASP A CA 1
ATOM 620 C C . ASP A 1 80 ? 14.613 1.522 -15.842 1.00 85.50 80 ASP A C 1
ATOM 622 O O . ASP A 1 80 ? 15.200 1.338 -16.906 1.00 85.50 80 ASP A O 1
ATOM 626 N N . GLY A 1 81 ? 14.320 2.753 -15.404 1.00 78.25 81 GLY A N 1
ATOM 627 C CA . GLY A 1 81 ? 14.710 3.965 -16.126 1.00 78.25 81 GLY A CA 1
ATOM 628 C C . GLY A 1 81 ? 16.229 4.100 -16.270 1.00 78.25 81 GLY A C 1
ATOM 629 O O . GLY A 1 81 ? 16.721 4.383 -17.362 1.00 78.25 81 GLY A O 1
ATOM 630 N N . GLN A 1 82 ? 16.978 3.832 -15.197 1.00 80.56 82 GLN A N 1
ATOM 631 C CA . GLN A 1 82 ? 18.443 3.846 -15.228 1.00 80.56 82 GLN A CA 1
ATOM 632 C C . GLN A 1 82 ? 19.017 2.788 -16.174 1.00 80.56 82 GLN A C 1
ATOM 634 O O . GLN A 1 82 ? 19.963 3.086 -16.902 1.00 80.56 82 GLN A O 1
ATOM 639 N N . ASP A 1 83 ? 18.458 1.578 -16.199 1.00 76.25 83 ASP A N 1
ATOM 640 C CA . ASP A 1 83 ? 18.897 0.520 -17.114 1.00 76.25 83 ASP A CA 1
ATOM 641 C C . ASP A 1 83 ? 18.676 0.914 -18.581 1.00 76.25 83 ASP A C 1
ATOM 643 O O . ASP A 1 83 ? 19.565 0.716 -19.415 1.00 76.25 83 ASP A O 1
ATOM 647 N N . VAL A 1 84 ? 17.535 1.536 -18.900 1.00 75.62 84 VAL A N 1
ATOM 648 C CA . VAL A 1 84 ? 17.245 2.054 -20.247 1.00 75.62 84 VAL A CA 1
ATOM 649 C C . VAL A 1 84 ? 18.232 3.156 -20.644 1.00 75.62 84 VAL A C 1
ATOM 651 O O . VAL A 1 84 ? 18.808 3.105 -21.736 1.00 75.62 84 VAL A O 1
ATOM 654 N N . ASP A 1 85 ? 18.470 4.126 -19.760 1.00 77.62 85 ASP A N 1
ATOM 655 C CA . ASP A 1 85 ? 19.388 5.240 -20.019 1.00 77.62 85 ASP A CA 1
ATOM 656 C C . ASP A 1 85 ? 20.838 4.759 -20.185 1.00 77.62 85 ASP A C 1
ATO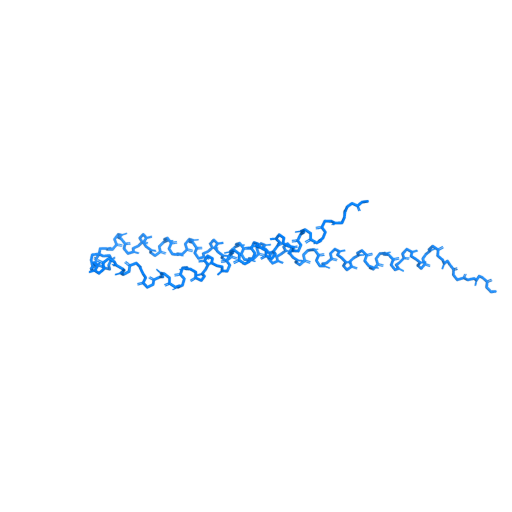M 658 O O . ASP A 1 85 ? 21.544 5.191 -21.106 1.00 77.62 85 ASP A O 1
ATOM 662 N N . ASN A 1 86 ? 21.272 3.820 -19.340 1.00 73.94 86 ASN A N 1
ATOM 663 C CA . ASN A 1 86 ? 22.595 3.206 -19.408 1.00 73.94 86 ASN A CA 1
ATOM 664 C C . ASN A 1 86 ? 22.766 2.378 -20.686 1.00 73.94 86 ASN A C 1
ATOM 666 O O . ASN A 1 86 ? 23.800 2.494 -21.344 1.00 73.94 86 ASN A O 1
ATOM 670 N N . GLY A 1 87 ? 21.758 1.594 -21.083 1.00 70.06 87 GLY A N 1
ATOM 671 C CA . GLY A 1 87 ? 21.763 0.860 -22.350 1.00 70.06 87 GLY A CA 1
ATOM 672 C C . GLY A 1 87 ? 21.917 1.799 -23.547 1.00 70.06 87 GLY A C 1
ATOM 673 O O . GLY A 1 87 ? 22.806 1.615 -24.379 1.00 70.06 87 GLY A O 1
ATOM 674 N N . ALA A 1 88 ? 21.145 2.887 -23.575 1.00 71.81 88 ALA A N 1
ATOM 675 C CA . ALA A 1 88 ? 21.238 3.897 -24.626 1.00 71.81 88 ALA A CA 1
ATOM 676 C C . ALA A 1 88 ? 22.589 4.639 -24.644 1.00 71.81 88 ALA A C 1
ATOM 678 O O . ALA A 1 88 ? 23.018 5.119 -25.698 1.00 71.81 88 ALA A O 1
ATOM 679 N N . ALA A 1 89 ? 23.250 4.800 -23.495 1.00 71.25 89 ALA A N 1
ATOM 680 C CA . ALA A 1 89 ? 24.588 5.383 -23.408 1.00 71.25 89 ALA A CA 1
ATOM 681 C C . ALA A 1 89 ? 25.670 4.401 -23.891 1.00 71.25 89 ALA A C 1
ATOM 683 O O . ALA A 1 89 ? 26.562 4.799 -24.643 1.00 71.25 89 ALA A O 1
ATOM 684 N N . ILE A 1 90 ? 25.568 3.122 -23.515 1.00 71.88 90 ILE A N 1
ATOM 685 C CA . ILE A 1 90 ? 26.477 2.062 -23.965 1.00 71.88 90 ILE A CA 1
ATOM 686 C C . ILE A 1 90 ? 26.385 1.894 -25.481 1.00 71.88 90 ILE A C 1
ATOM 688 O O . ILE A 1 90 ? 27.425 1.900 -26.129 1.00 71.88 90 ILE A O 1
ATOM 692 N N . ASP A 1 91 ? 25.187 1.838 -26.066 1.00 72.38 91 ASP A N 1
ATOM 693 C CA . ASP A 1 91 ? 25.014 1.702 -27.521 1.00 72.38 91 ASP A CA 1
ATOM 694 C C . ASP A 1 91 ? 25.655 2.865 -28.293 1.00 72.38 91 ASP A C 1
ATOM 696 O O . ASP A 1 91 ? 26.326 2.657 -29.309 1.00 72.38 91 ASP A O 1
ATOM 700 N N . ARG A 1 92 ? 25.527 4.094 -27.772 1.00 66.56 92 ARG A N 1
ATOM 701 C CA . ARG A 1 92 ? 26.176 5.293 -28.333 1.00 66.56 92 ARG A CA 1
ATOM 702 C C . ARG A 1 92 ? 27.703 5.245 -28.259 1.00 66.56 92 ARG A C 1
ATOM 704 O O . ARG A 1 92 ? 28.365 5.784 -29.140 1.00 66.56 92 ARG A O 1
ATOM 711 N N . HIS A 1 93 ? 28.269 4.626 -27.225 1.00 65.38 93 HIS A N 1
ATOM 712 C CA . HIS A 1 93 ? 29.719 4.479 -27.077 1.00 65.38 93 HIS A CA 1
ATOM 713 C C . HIS A 1 93 ? 30.284 3.254 -27.810 1.00 65.38 93 HIS A C 1
ATOM 715 O O . HIS A 1 93 ? 31.409 3.310 -28.304 1.00 65.38 93 HIS A O 1
ATOM 721 N N . ALA A 1 94 ? 29.520 2.165 -27.899 1.00 66.69 94 ALA A N 1
ATOM 722 C CA . ALA A 1 94 ? 29.900 0.926 -28.574 1.00 66.69 94 ALA A CA 1
ATOM 723 C C . ALA A 1 94 ? 29.821 1.043 -30.103 1.00 66.69 94 ALA A C 1
ATOM 725 O O . ALA A 1 94 ? 30.541 0.338 -30.808 1.00 66.69 94 ALA A O 1
ATOM 726 N N . SER A 1 95 ? 28.993 1.960 -30.612 1.00 61.34 95 SER A N 1
ATOM 727 C CA . SER A 1 95 ? 28.913 2.308 -32.033 1.00 61.34 95 SER A CA 1
ATOM 728 C C . SER A 1 95 ? 29.355 3.759 -32.250 1.00 61.34 95 SER A C 1
ATOM 730 O O . SER A 1 95 ? 28.504 4.639 -32.403 1.00 61.34 95 SER A O 1
ATOM 732 N N . PRO A 1 96 ? 30.671 4.055 -32.250 1.00 56.84 96 PRO A N 1
ATOM 733 C CA . PRO A 1 96 ? 31.134 5.387 -32.607 1.00 56.84 96 PRO A CA 1
ATOM 734 C C . PRO A 1 96 ? 30.673 5.718 -34.039 1.00 56.84 96 PRO A C 1
ATOM 736 O O . PRO A 1 96 ? 30.658 4.826 -34.895 1.00 56.84 96 PRO A O 1
ATOM 739 N N . PRO A 1 97 ? 30.278 6.973 -34.323 1.00 60.69 97 PRO A N 1
ATOM 740 C CA . PRO A 1 97 ? 29.888 7.364 -35.671 1.00 60.69 97 PRO A CA 1
ATOM 741 C C . PRO A 1 97 ? 31.028 7.047 -36.649 1.00 60.69 97 PRO A C 1
ATOM 743 O O . PRO A 1 97 ? 32.199 7.193 -36.275 1.00 60.69 97 PRO A O 1
ATOM 746 N N . PRO A 1 98 ? 30.719 6.600 -37.883 1.00 57.62 98 PRO A N 1
ATOM 747 C CA . PRO A 1 98 ? 31.749 6.343 -38.875 1.00 57.62 98 PRO A CA 1
ATOM 748 C C . PRO A 1 98 ? 32.577 7.615 -39.037 1.00 57.62 98 PRO A C 1
ATOM 750 O O . PRO A 1 98 ? 32.029 8.699 -39.238 1.00 57.62 98 PRO A O 1
ATOM 753 N N . ILE A 1 99 ? 33.892 7.479 -38.884 1.00 60.78 99 ILE A N 1
ATOM 754 C CA . ILE A 1 99 ? 34.832 8.563 -39.148 1.00 60.78 99 ILE A CA 1
ATOM 755 C C . ILE A 1 99 ? 34.689 8.880 -40.643 1.00 60.78 99 ILE A C 1
ATOM 757 O O . IL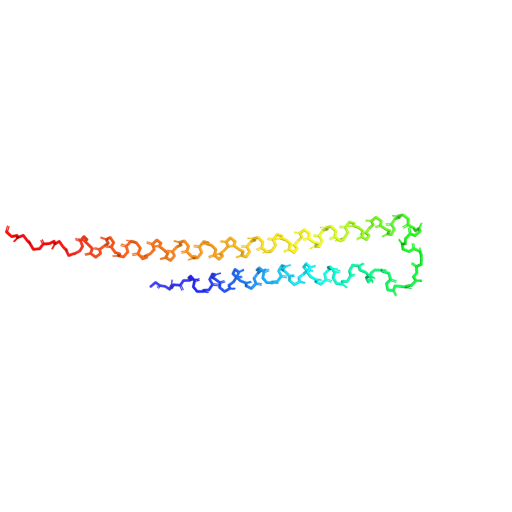E A 1 99 ? 35.005 8.026 -41.473 1.00 60.78 99 ILE A O 1
ATOM 761 N N . VAL A 1 100 ? 34.131 10.054 -40.956 1.00 49.38 100 VAL A N 1
ATOM 762 C CA . VAL A 1 100 ? 34.012 10.605 -42.318 1.00 49.38 100 VAL A CA 1
ATOM 763 C C . VAL A 1 100 ? 35.291 11.344 -42.675 1.00 49.38 100 VAL A C 1
ATOM 765 O O . VAL A 1 100 ? 35.756 12.133 -41.820 1.00 49.38 100 VAL A O 1
#